Protein AF-A0A7X1VNV7-F1 (afdb_monomer)

Foldseek 3Di:
DDDDDDDDDDDDPVVVVVPPPDDPDDPPVPPPPPDQDPLRVQLVLQVVLLCQLPVDDDDSVLSSQLSVVCVVFAPPLSVLSVVSSVCCVVPVDPHNVRSLVPDPDPVNNVSSVQSVCCQQCCWHDGPPDIGRRDQVRRNVCVQCVQFDDRPPDDPDDPPSVPDDRDPDDDGDDD

Sequence (174 aa):
MRISRSTSPRIGRRGLLLGMSSLSALFCVQTSRAAPSRGGMVHQKFMSVSSLLVPHKLNETIGIRTADAMIATVPDFPEHLEQLASFIEAKKPADVEELMEALPDVSLKNAAQSIIESWYTGAVQGASTISVISYEEALMFKVTSDVMTIPSYAISGPNGWTADAPPLSQLPIF

Structure (mmCIF, N/CA/C/O backbone):
data_AF-A0A7X1VNV7-F1
#
_entry.id   AF-A0A7X1VNV7-F1
#
loop_
_atom_site.group_PDB
_atom_site.id
_atom_site.type_symbol
_atom_site.label_atom_id
_atom_site.label_alt_id
_atom_site.label_comp_id
_atom_site.label_asym_id
_atom_site.label_entity_id
_atom_site.label_seq_id
_atom_site.pdbx_PDB_ins_code
_atom_site.Cartn_x
_atom_site.Cartn_y
_atom_site.Cartn_z
_atom_site.occupancy
_atom_site.B_iso_or_equiv
_atom_site.auth_seq_id
_atom_site.auth_comp_id
_atom_site.auth_asym_id
_atom_site.auth_atom_id
_atom_site.pdbx_PDB_model_num
ATOM 1 N N . MET A 1 1 ? -24.829 -99.101 20.770 1.00 47.19 1 MET A N 1
ATOM 2 C CA . MET A 1 1 ? -23.453 -98.567 20.669 1.00 47.19 1 MET A CA 1
ATOM 3 C C . MET A 1 1 ? -23.064 -98.453 19.194 1.00 47.19 1 MET A C 1
ATOM 5 O O . MET A 1 1 ? -22.722 -99.458 18.588 1.00 47.19 1 MET A O 1
ATOM 9 N N . ARG A 1 2 ? -23.184 -97.268 18.577 1.00 37.78 2 ARG A N 1
ATOM 10 C CA . ARG A 1 2 ? -22.513 -96.956 17.302 1.00 37.78 2 ARG A CA 1
ATOM 11 C C . ARG A 1 2 ? -22.333 -95.444 17.166 1.00 37.78 2 ARG A C 1
ATOM 13 O O . ARG A 1 2 ? -23.218 -94.677 17.519 1.00 37.78 2 ARG A O 1
ATOM 20 N N . ILE A 1 3 ? -21.128 -95.077 16.761 1.00 49.50 3 ILE A N 1
ATOM 21 C CA . ILE A 1 3 ? -20.448 -93.804 17.000 1.00 49.50 3 ILE A CA 1
ATOM 22 C C . ILE A 1 3 ? -20.943 -92.722 16.027 1.00 49.50 3 ILE A C 1
ATOM 24 O O . ILE A 1 3 ? -21.028 -92.962 14.824 1.00 49.50 3 ILE A O 1
ATOM 28 N N . SER A 1 4 ? -21.225 -91.533 16.565 1.00 47.44 4 SER A N 1
ATOM 29 C CA . SER A 1 4 ? -21.485 -90.297 15.818 1.00 47.44 4 SER A CA 1
ATOM 30 C C . SER A 1 4 ? -20.224 -89.833 15.081 1.00 47.44 4 SER A C 1
ATOM 32 O O . SER A 1 4 ? -19.146 -89.776 15.674 1.00 47.44 4 SER A O 1
ATOM 34 N N . ARG A 1 5 ? -20.348 -89.471 13.798 1.00 49.34 5 ARG A N 1
ATOM 35 C CA . ARG A 1 5 ? -19.324 -88.701 13.078 1.00 49.34 5 ARG A CA 1
ATOM 36 C C . ARG A 1 5 ? -19.868 -87.307 12.782 1.00 49.34 5 ARG A C 1
ATOM 38 O O . ARG A 1 5 ? -20.747 -87.138 11.945 1.00 49.34 5 ARG A O 1
ATOM 45 N N . SER A 1 6 ? -19.317 -86.324 13.490 1.00 55.91 6 SER A N 1
ATOM 46 C CA . SER A 1 6 ? -19.456 -84.898 13.193 1.00 55.91 6 SER A CA 1
ATOM 47 C C . SER A 1 6 ? -18.701 -84.569 11.904 1.00 55.91 6 SER A C 1
ATOM 49 O O . SER A 1 6 ? -17.538 -84.948 11.758 1.00 55.91 6 SER A O 1
ATOM 51 N N . THR A 1 7 ? -19.349 -83.858 10.981 1.00 59.31 7 THR A N 1
ATOM 52 C CA . THR A 1 7 ? -18.682 -83.260 9.819 1.00 59.31 7 THR A CA 1
ATOM 53 C C . THR A 1 7 ? -19.031 -81.775 9.797 1.00 59.31 7 THR A C 1
ATOM 55 O O . THR A 1 7 ? -20.184 -81.410 9.583 1.00 59.31 7 THR A O 1
ATOM 58 N N . SER A 1 8 ? -18.045 -80.924 10.084 1.00 61.31 8 SER A N 1
ATOM 59 C CA . SER A 1 8 ? -18.195 -79.467 10.163 1.00 61.31 8 SER A CA 1
ATOM 60 C C . SER A 1 8 ? -18.529 -78.839 8.800 1.00 61.31 8 S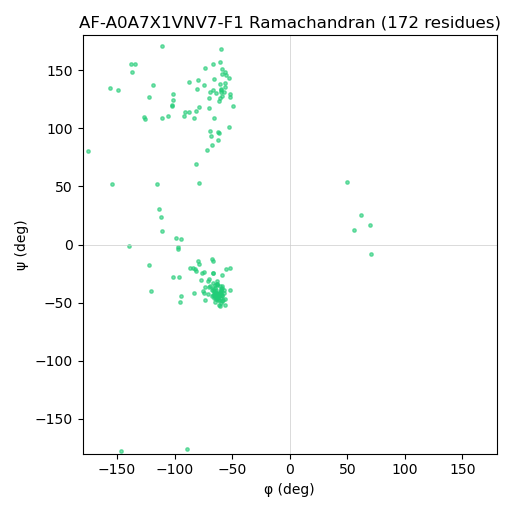ER A C 1
ATOM 62 O O . SER A 1 8 ? -17.959 -79.256 7.785 1.00 61.31 8 SER A O 1
ATOM 64 N N . PRO A 1 9 ? -19.385 -77.802 8.744 1.00 60.41 9 PRO A N 1
ATOM 65 C CA . PRO A 1 9 ? -19.688 -77.100 7.502 1.00 60.41 9 PRO A CA 1
ATOM 66 C C . PRO A 1 9 ? -18.473 -76.288 7.027 1.00 60.41 9 PRO A C 1
ATOM 68 O O . PRO A 1 9 ? -17.912 -75.475 7.760 1.00 60.41 9 PRO A O 1
ATOM 71 N N . ARG A 1 10 ? -18.058 -76.507 5.775 1.00 58.81 10 ARG A N 1
ATOM 72 C CA . ARG A 1 10 ? -17.007 -75.729 5.103 1.00 58.81 10 ARG A CA 1
ATOM 73 C C . ARG A 1 10 ? -17.614 -74.447 4.534 1.00 58.81 10 ARG A C 1
ATOM 75 O O . ARG A 1 10 ? -18.350 -74.495 3.553 1.00 58.81 10 ARG A O 1
ATOM 82 N N . ILE A 1 11 ? -17.290 -73.305 5.135 1.00 66.25 11 ILE A N 1
ATOM 83 C CA . ILE A 1 11 ? -17.687 -71.982 4.635 1.00 66.25 11 ILE A CA 1
ATOM 84 C C . ILE A 1 11 ? -16.910 -71.695 3.344 1.00 66.25 11 ILE A C 1
ATOM 86 O O . ILE A 1 11 ? -15.680 -71.650 3.326 1.00 66.25 11 ILE A O 1
ATOM 90 N N . GLY A 1 12 ? -17.635 -71.548 2.235 1.00 60.94 12 GLY A N 1
ATOM 91 C CA . GLY A 1 12 ? -17.058 -71.269 0.925 1.00 60.94 12 GLY A CA 1
ATOM 92 C C . GLY A 1 12 ? -16.577 -69.823 0.809 1.00 60.94 12 GLY A C 1
ATOM 93 O O . GLY A 1 12 ? -17.290 -68.891 1.169 1.00 60.94 12 GLY A O 1
ATOM 94 N N . ARG A 1 13 ? -15.398 -69.627 0.207 1.00 59.06 13 ARG A N 1
ATOM 95 C CA . ARG A 1 13 ? -14.777 -68.313 -0.075 1.00 59.06 13 ARG A CA 1
ATOM 96 C C . ARG A 1 13 ? -15.687 -67.314 -0.813 1.00 59.06 13 ARG A C 1
ATOM 98 O O . ARG A 1 13 ? -15.454 -66.116 -0.741 1.00 59.06 13 ARG A O 1
ATOM 105 N N . ARG A 1 14 ? -16.738 -67.788 -1.491 1.00 54.03 14 ARG A N 1
ATOM 106 C CA . ARG A 1 14 ? -17.726 -66.958 -2.205 1.00 54.03 14 ARG A CA 1
ATOM 107 C C . ARG A 1 14 ? -18.778 -66.312 -1.291 1.00 54.03 14 ARG A C 1
ATOM 109 O O . ARG A 1 14 ? -19.399 -65.3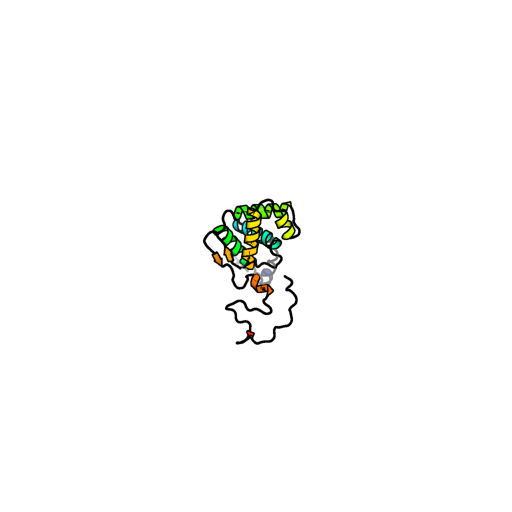45 -1.706 1.00 54.03 14 ARG A O 1
ATOM 116 N N . GLY A 1 15 ? -18.937 -66.790 -0.054 1.00 53.97 15 GLY A N 1
ATOM 117 C CA . GLY A 1 15 ? -19.812 -66.166 0.948 1.00 53.97 15 GLY A CA 1
ATOM 118 C C . GLY A 1 15 ? -19.195 -64.949 1.645 1.00 53.97 15 GLY A C 1
ATOM 119 O O . GLY A 1 15 ? -19.915 -64.187 2.276 1.00 53.97 15 GLY A O 1
ATOM 120 N N . LEU A 1 16 ? -17.879 -64.736 1.513 1.00 54.78 16 LEU A N 1
ATOM 121 C CA . LEU A 1 16 ? -17.178 -63.626 2.169 1.00 54.78 16 LEU A CA 1
ATOM 122 C C . LEU A 1 16 ? -17.292 -62.297 1.394 1.00 54.78 16 LEU A C 1
ATOM 124 O O . LEU A 1 16 ? -17.125 -61.236 1.978 1.00 54.78 16 LEU A O 1
ATOM 128 N N . LEU A 1 17 ? -17.599 -62.338 0.092 1.00 55.72 17 LEU A N 1
ATOM 129 C CA . LEU A 1 17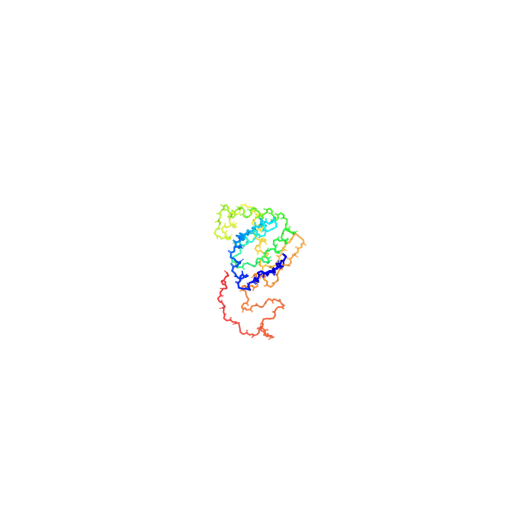 ? -17.648 -61.145 -0.773 1.00 55.72 17 LEU A CA 1
ATOM 130 C C . LEU A 1 17 ? -19.058 -60.561 -0.973 1.00 55.72 17 LEU A C 1
ATOM 132 O O . LEU A 1 17 ? -19.196 -59.514 -1.592 1.00 55.72 17 LEU A O 1
ATOM 136 N N . LEU A 1 18 ? -20.096 -61.199 -0.427 1.00 54.53 18 LEU A N 1
ATOM 137 C CA . LEU A 1 18 ? -21.485 -60.713 -0.467 1.00 54.53 18 LEU A CA 1
ATOM 138 C C . LEU A 1 18 ? -21.917 -59.992 0.827 1.00 54.53 18 LEU A C 1
ATOM 140 O O . LEU A 1 18 ? -23.076 -59.621 0.962 1.00 54.53 18 LEU A O 1
ATOM 144 N N . GLY A 1 19 ? -20.993 -59.781 1.771 1.00 52.72 19 GLY A N 1
ATOM 145 C CA . GLY A 1 19 ? -21.254 -59.170 3.081 1.00 52.72 19 GLY A CA 1
ATOM 146 C C . GLY A 1 19 ? -20.634 -57.784 3.295 1.00 52.72 19 GLY A C 1
ATOM 147 O O . GLY A 1 19 ? -20.388 -57.417 4.437 1.00 52.72 19 GLY A O 1
ATOM 148 N N . MET A 1 20 ? -20.332 -57.022 2.237 1.00 55.69 20 MET A N 1
ATOM 149 C CA . MET A 1 20 ? -19.723 -55.677 2.338 1.00 55.69 20 MET A CA 1
ATOM 150 C C . MET A 1 20 ? -20.659 -54.555 1.860 1.00 55.69 20 MET A C 1
ATOM 152 O O . MET A 1 20 ? -20.214 -53.530 1.351 1.00 55.69 20 MET A O 1
ATOM 156 N N . SER A 1 21 ? -21.969 -54.735 2.019 1.00 56.19 21 SER A N 1
ATOM 157 C CA . SER A 1 21 ? -22.988 -53.800 1.527 1.00 56.19 21 SER A CA 1
ATOM 158 C C . SER A 1 21 ? -23.788 -53.155 2.658 1.00 56.19 21 SER A C 1
ATOM 160 O O . SER A 1 21 ? -25.008 -53.201 2.622 1.00 56.19 21 SER A O 1
ATOM 162 N N . SER A 1 22 ? -23.138 -52.563 3.665 1.00 57.91 22 SER A N 1
ATOM 163 C CA . SER A 1 22 ? -23.783 -51.561 4.537 1.00 57.91 22 SER A CA 1
ATOM 164 C C . SER A 1 22 ? -22.792 -50.961 5.536 1.00 57.91 22 SER A C 1
ATOM 166 O O . SER A 1 22 ? -22.764 -51.360 6.696 1.00 57.91 22 SER A O 1
ATOM 168 N N . LEU A 1 23 ? -21.987 -49.988 5.109 1.00 56.03 23 LEU A N 1
ATOM 169 C CA . LEU A 1 23 ? -21.495 -48.950 6.023 1.00 56.03 23 LEU A CA 1
ATOM 170 C C . LEU A 1 23 ? -21.149 -47.666 5.253 1.00 56.03 23 LEU A C 1
ATOM 172 O O . LEU A 1 23 ? -20.066 -47.107 5.376 1.00 56.03 23 LEU A O 1
ATOM 176 N N . SER A 1 24 ? -22.087 -47.175 4.443 1.00 51.66 24 SER A N 1
ATOM 177 C CA . SER A 1 24 ? -22.059 -45.781 3.986 1.00 51.66 24 SER A CA 1
ATOM 178 C C . SER A 1 24 ? -22.647 -44.912 5.095 1.00 51.66 24 SER A C 1
ATOM 180 O O . SER A 1 24 ? -23.766 -44.416 4.996 1.00 51.66 24 SER A O 1
ATOM 182 N N . ALA A 1 25 ? -21.916 -44.799 6.205 1.00 55.16 25 ALA A N 1
ATOM 183 C CA . ALA A 1 25 ? -22.182 -43.765 7.189 1.00 55.16 25 ALA A CA 1
ATOM 184 C C . ALA A 1 25 ? -21.913 -42.415 6.516 1.00 55.16 25 ALA A C 1
ATOM 186 O O . ALA A 1 25 ? -20.879 -42.233 5.872 1.00 55.16 25 ALA A O 1
ATOM 187 N N . LEU A 1 26 ? -22.868 -41.496 6.639 1.00 54.47 26 LEU A N 1
ATOM 188 C CA . LEU A 1 26 ? -22.733 -40.118 6.202 1.00 54.47 26 LEU A CA 1
ATOM 189 C C . LEU A 1 26 ? -21.465 -39.510 6.816 1.00 54.47 26 LEU A C 1
ATOM 191 O O . LEU A 1 26 ? -21.471 -39.073 7.965 1.00 54.47 26 LEU A O 1
ATOM 195 N N . PHE A 1 27 ? -20.387 -39.429 6.038 1.00 53.62 27 PHE A N 1
ATOM 196 C CA . PHE A 1 27 ? -19.346 -38.442 6.283 1.00 53.62 27 PHE A CA 1
ATOM 197 C C . PHE A 1 27 ? -19.938 -37.091 5.898 1.00 53.62 27 PHE A C 1
ATOM 199 O O . PHE A 1 27 ? -19.756 -36.584 4.794 1.00 53.62 27 PHE A O 1
ATOM 206 N N . CYS A 1 28 ? -20.709 -36.521 6.822 1.00 54.62 28 CYS A N 1
ATOM 207 C CA . CYS A 1 28 ? -20.945 -35.095 6.831 1.00 54.62 28 CYS A CA 1
ATOM 208 C C . CYS A 1 28 ? -19.566 -34.468 7.043 1.00 54.62 28 CYS A C 1
ATOM 210 O O . CYS A 1 28 ? -19.065 -34.429 8.166 1.00 54.62 28 CYS A O 1
ATOM 212 N N . VAL A 1 29 ? -18.911 -34.059 5.955 1.00 57.53 29 VAL A N 1
ATOM 213 C CA . VAL A 1 29 ? -17.735 -33.195 6.021 1.00 57.53 29 VAL A CA 1
ATOM 214 C C . VAL A 1 29 ? -18.233 -31.899 6.646 1.00 57.53 29 VAL A C 1
ATOM 216 O O . VAL A 1 29 ? -18.739 -31.012 5.965 1.00 57.53 29 VAL A O 1
ATOM 219 N N . GLN A 1 30 ? -18.180 -31.820 7.973 1.00 54.00 30 GLN A N 1
ATOM 220 C CA . GLN A 1 30 ? -18.312 -30.559 8.669 1.00 54.00 30 GLN A CA 1
ATOM 221 C C . GLN A 1 30 ? -17.057 -29.773 8.327 1.00 54.00 30 GLN A C 1
ATOM 223 O O . GLN A 1 30 ? -16.005 -29.935 8.943 1.00 54.00 30 GLN A O 1
ATOM 228 N N . THR A 1 31 ? -17.148 -28.947 7.290 1.00 57.53 31 THR A N 1
ATOM 229 C CA . THR A 1 31 ? -16.188 -27.874 7.087 1.00 57.53 31 THR A CA 1
ATOM 230 C C . THR A 1 31 ? -16.405 -26.888 8.229 1.00 57.53 31 THR A C 1
ATOM 232 O O . THR A 1 31 ? -17.196 -25.951 8.113 1.00 57.53 31 THR A O 1
ATOM 235 N N . SER A 1 32 ? -15.769 -27.138 9.372 1.00 58.53 32 SER A N 1
ATOM 236 C CA . SER A 1 32 ? -15.702 -26.174 10.462 1.00 58.53 32 SER A CA 1
ATOM 237 C C . SER A 1 32 ? -14.973 -24.949 9.931 1.00 58.53 32 SER A C 1
ATOM 239 O O . SER A 1 32 ? -13.747 -24.920 9.852 1.00 58.53 32 SER A O 1
ATOM 241 N N . ARG A 1 33 ? -15.739 -23.948 9.493 1.00 62.62 33 ARG A N 1
ATOM 242 C CA . ARG A 1 33 ? -15.206 -22.642 9.128 1.00 62.62 33 ARG A CA 1
ATOM 243 C C . ARG A 1 33 ? -14.760 -22.001 10.435 1.00 62.62 33 ARG A C 1
ATOM 245 O O . ARG A 1 33 ? -15.589 -21.518 11.200 1.00 62.62 33 ARG A O 1
ATOM 252 N N . ALA A 1 34 ? -13.465 -22.106 10.730 1.00 69.69 34 ALA A N 1
ATOM 253 C CA . ALA A 1 34 ? -12.876 -21.449 11.884 1.00 69.69 34 ALA A CA 1
ATOM 254 C C . ALA A 1 34 ? -13.259 -19.965 11.835 1.00 69.69 34 ALA A C 1
ATOM 256 O O . ALA A 1 34 ? -13.125 -19.325 10.787 1.00 69.69 34 ALA A O 1
ATOM 257 N N . ALA A 1 35 ? -13.786 -19.442 12.944 1.00 69.12 35 ALA A N 1
ATOM 258 C CA . ALA A 1 35 ? -14.012 -18.011 13.060 1.00 69.12 35 ALA A CA 1
ATOM 259 C C . ALA A 1 35 ? -12.671 -17.301 12.808 1.00 69.12 35 ALA A C 1
ATOM 261 O O . ALA A 1 35 ? -11.642 -17.776 13.307 1.00 69.12 35 ALA A O 1
ATOM 262 N N . PRO A 1 36 ? -12.652 -16.216 12.016 1.00 67.81 36 PRO A N 1
ATOM 263 C CA . PRO A 1 36 ? -11.416 -15.501 11.757 1.00 67.81 36 PRO A CA 1
ATOM 264 C C . PRO A 1 36 ? -10.819 -15.061 13.094 1.00 67.81 36 PRO A C 1
ATOM 266 O O . PRO A 1 36 ? -11.513 -14.526 13.962 1.00 67.81 36 PRO A O 1
ATOM 269 N N . SER A 1 37 ? -9.527 -15.329 13.284 1.00 80.25 37 SER A N 1
ATOM 270 C CA . SER A 1 37 ? -8.813 -14.815 14.448 1.00 80.25 37 SER A CA 1
ATOM 271 C C . SER A 1 37 ? -8.846 -13.285 14.418 1.00 80.25 37 SER A C 1
ATOM 273 O O . SER A 1 37 ? -8.984 -12.678 13.354 1.00 80.25 37 SER A O 1
ATOM 275 N N . ARG A 1 38 ? -8.687 -12.634 15.577 1.00 77.62 38 ARG A N 1
ATOM 276 C CA . ARG A 1 38 ? -8.627 -11.164 15.636 1.00 77.62 38 ARG A CA 1
ATOM 277 C C . ARG A 1 38 ? -7.586 -10.593 14.663 1.00 77.62 38 ARG A C 1
ATOM 279 O O . ARG A 1 38 ? -7.878 -9.604 14.004 1.00 77.62 38 ARG A O 1
ATOM 286 N N . GLY A 1 39 ? -6.428 -11.249 14.532 1.00 80.12 39 GLY A N 1
ATOM 287 C CA . GLY A 1 39 ? -5.408 -10.891 13.540 1.00 80.12 39 GLY A CA 1
ATOM 288 C C . GLY A 1 39 ? -5.914 -11.026 12.102 1.00 80.12 39 GLY A C 1
ATOM 289 O O . GLY A 1 39 ? -5.833 -10.070 11.340 1.00 80.12 39 GLY A O 1
ATOM 290 N N . GLY A 1 40 ? -6.553 -12.152 11.767 1.00 86.06 40 GLY A N 1
ATOM 291 C CA . GLY A 1 40 ? -7.127 -12.365 10.435 1.00 86.06 40 GLY A CA 1
ATOM 292 C C . GLY A 1 40 ? -8.199 -11.338 10.052 1.00 86.06 40 GLY A C 1
ATOM 293 O O . GLY A 1 40 ? -8.253 -10.915 8.901 1.00 86.06 40 GLY A O 1
ATOM 294 N N . MET A 1 41 ? -9.014 -10.874 11.007 1.00 91.44 41 MET A N 1
ATOM 295 C CA . MET A 1 41 ? -9.983 -9.798 10.747 1.00 91.44 41 MET A CA 1
ATOM 296 C C . MET A 1 41 ? -9.300 -8.462 10.429 1.00 91.44 41 MET A C 1
ATOM 298 O O . MET A 1 41 ? -9.740 -7.754 9.526 1.00 91.44 41 MET A O 1
ATOM 302 N N . VAL A 1 42 ? -8.226 -8.119 11.146 1.00 94.75 42 VAL A N 1
ATOM 303 C CA . VAL A 1 42 ? -7.466 -6.884 10.899 1.00 94.75 42 VAL A CA 1
ATOM 304 C C . VAL A 1 42 ? -6.802 -6.924 9.522 1.00 94.75 42 VAL A C 1
ATOM 306 O O . VAL A 1 42 ? -6.904 -5.957 8.771 1.00 94.75 42 VAL A O 1
ATOM 309 N N . HIS A 1 43 ? -6.203 -8.058 9.145 1.00 97.12 43 HIS A N 1
ATOM 310 C CA . HIS A 1 43 ? -5.615 -8.247 7.814 1.00 97.12 43 HIS A CA 1
ATOM 311 C C . HIS A 1 43 ? -6.655 -8.123 6.699 1.00 97.12 43 HIS A C 1
ATOM 313 O O . HIS A 1 43 ? -6.421 -7.430 5.711 1.00 97.12 43 HIS A O 1
ATOM 319 N N . GLN A 1 44 ? -7.834 -8.725 6.877 1.00 96.25 44 GLN A N 1
ATOM 320 C CA . GLN A 1 44 ? -8.925 -8.611 5.910 1.00 96.25 44 GLN A CA 1
ATOM 321 C C . GLN A 1 44 ? -9.399 -7.157 5.750 1.00 96.25 44 GLN A C 1
ATOM 323 O O . GLN A 1 44 ? -9.606 -6.704 4.624 1.00 96.25 44 GLN A O 1
ATOM 328 N N . LYS A 1 45 ? -9.540 -6.408 6.854 1.00 97.44 45 LYS A N 1
ATOM 329 C CA . LYS A 1 45 ? -9.891 -4.979 6.809 1.00 97.44 45 LYS A CA 1
ATOM 330 C C . LYS A 1 45 ? -8.825 -4.165 6.090 1.00 97.44 45 LYS A C 1
ATOM 332 O O . LYS A 1 45 ? -9.164 -3.388 5.205 1.00 97.44 45 LYS A O 1
ATOM 337 N N . PHE A 1 46 ? -7.552 -4.389 6.413 1.00 98.50 46 PHE A N 1
ATOM 338 C CA . PHE A 1 46 ? -6.437 -3.725 5.743 1.00 98.50 46 PHE A CA 1
ATOM 339 C C . PHE A 1 46 ? -6.463 -3.948 4.230 1.00 98.50 46 PHE A C 1
ATOM 341 O O . PHE A 1 46 ? -6.357 -2.987 3.471 1.00 98.50 46 PHE A O 1
ATOM 348 N N . MET A 1 47 ? -6.661 -5.191 3.784 1.00 98.12 47 MET A N 1
ATOM 349 C CA . MET A 1 47 ? -6.743 -5.508 2.357 1.00 98.12 47 MET A CA 1
ATOM 350 C C . MET A 1 47 ? -7.963 -4.872 1.690 1.00 98.12 47 MET A C 1
ATOM 352 O O . MET A 1 47 ? -7.838 -4.327 0.597 1.00 98.12 47 MET A O 1
ATOM 356 N N . SER A 1 48 ? -9.121 -4.887 2.355 1.00 97.00 48 SER A N 1
ATOM 357 C CA . SER A 1 48 ? -10.336 -4.251 1.838 1.00 97.00 48 SER A CA 1
ATOM 358 C C . SER A 1 48 ? -10.154 -2.744 1.659 1.00 97.00 48 SER A C 1
ATOM 360 O O . SER A 1 48 ? -10.475 -2.218 0.598 1.00 97.00 48 SER A O 1
ATOM 362 N N . VAL A 1 49 ? -9.608 -2.053 2.665 1.00 98.12 49 VAL A N 1
ATOM 363 C CA . VAL A 1 49 ? -9.314 -0.613 2.588 1.00 98.12 49 VAL A CA 1
ATOM 364 C C . VAL A 1 49 ? -8.270 -0.343 1.503 1.00 98.12 49 VAL A C 1
ATOM 366 O O . VAL A 1 49 ? -8.474 0.521 0.655 1.00 98.12 49 VAL A O 1
ATOM 369 N N . SER A 1 50 ? -7.191 -1.130 1.466 1.00 98.25 50 SER A N 1
ATOM 370 C CA . SER A 1 50 ? -6.125 -0.980 0.469 1.00 98.25 50 SER A CA 1
ATOM 371 C C . SER A 1 50 ? -6.630 -1.135 -0.964 1.00 98.25 50 SER A C 1
ATOM 373 O O . SER A 1 50 ? -6.203 -0.384 -1.830 1.00 98.25 50 SER A O 1
ATOM 375 N N . SER A 1 51 ? -7.553 -2.068 -1.219 1.00 96.25 51 SER A N 1
ATOM 376 C CA . SER A 1 51 ? -8.094 -2.311 -2.565 1.00 96.25 51 SER A CA 1
ATOM 377 C C . SER A 1 51 ? -8.923 -1.154 -3.127 1.00 96.25 51 SER A C 1
ATOM 379 O O . SER A 1 51 ? -9.026 -1.019 -4.340 1.00 96.25 51 SER A O 1
ATOM 381 N N . LEU A 1 52 ? -9.497 -0.321 -2.254 1.00 96.69 52 LEU A N 1
ATOM 382 C CA . LEU A 1 52 ? -10.174 0.909 -2.658 1.00 96.69 52 LEU A CA 1
ATOM 383 C C . LEU A 1 52 ? -9.169 2.052 -2.855 1.00 96.69 52 LEU A C 1
ATOM 385 O O . LEU A 1 52 ? -9.283 2.814 -3.807 1.00 96.69 52 LEU A O 1
ATOM 389 N N . LEU A 1 53 ? -8.187 2.165 -1.955 1.00 97.38 53 LEU A N 1
ATOM 390 C CA . LEU A 1 53 ? -7.177 3.228 -1.993 1.00 97.38 53 LEU A CA 1
ATOM 391 C C . LEU A 1 53 ? -6.188 3.087 -3.154 1.00 97.38 53 LEU A C 1
ATOM 393 O O . LEU A 1 53 ? -5.624 4.079 -3.606 1.00 97.38 53 LEU A O 1
ATOM 397 N N . VAL A 1 54 ? -5.927 1.857 -3.590 1.00 95.62 54 VAL A N 1
ATOM 398 C CA . VAL A 1 54 ? -4.903 1.543 -4.582 1.00 95.62 54 VAL A CA 1
ATOM 399 C C . VAL A 1 54 ? -5.552 0.754 -5.722 1.00 95.62 54 VAL A C 1
ATOM 401 O O . VAL A 1 54 ? -5.861 -0.425 -5.532 1.00 95.62 54 VAL A O 1
ATOM 404 N N . PRO A 1 55 ? -5.728 1.356 -6.915 1.00 89.19 55 PRO A N 1
ATOM 405 C CA . PRO A 1 55 ? -6.406 0.735 -8.054 1.00 89.19 55 PRO A CA 1
ATOM 406 C C . PRO A 1 55 ? -5.489 -0.257 -8.795 1.00 89.19 55 PRO A C 1
ATOM 408 O O . PRO A 1 55 ? -5.271 -0.165 -10.002 1.00 89.19 55 PRO A O 1
ATOM 411 N N . HIS A 1 56 ? -4.911 -1.206 -8.058 1.00 87.31 56 HIS A N 1
ATOM 412 C CA . HIS A 1 56 ? -4.015 -2.238 -8.568 1.00 87.31 56 HIS A CA 1
ATOM 413 C C . HIS A 1 56 ? -4.330 -3.591 -7.927 1.00 87.31 56 HIS A C 1
ATOM 415 O O . HIS A 1 56 ? -4.798 -3.669 -6.792 1.00 87.31 56 HIS A O 1
ATOM 421 N N . LYS A 1 57 ? -3.993 -4.689 -8.612 1.00 90.19 57 LYS A N 1
ATOM 422 C CA . LYS A 1 57 ? -4.021 -6.019 -8.000 1.00 90.19 57 LYS A CA 1
ATOM 423 C C . LYS A 1 57 ? -2.964 -6.126 -6.897 1.00 90.19 57 LYS A C 1
ATOM 425 O O . LYS A 1 57 ? -1.769 -6.226 -7.171 1.00 90.19 57 LYS A O 1
ATOM 430 N N . LEU A 1 58 ? -3.421 -6.162 -5.649 1.00 95.19 58 LEU A N 1
ATOM 431 C CA . LEU A 1 58 ? -2.555 -6.220 -4.472 1.00 95.19 58 LEU A CA 1
ATOM 432 C C . LEU A 1 58 ? -2.186 -7.660 -4.096 1.00 95.19 58 LEU A C 1
ATOM 434 O O . LEU A 1 58 ? -3.018 -8.569 -4.126 1.00 95.19 58 LEU A O 1
ATOM 438 N N . ASN A 1 59 ? -0.930 -7.864 -3.698 1.00 96.19 59 ASN A N 1
ATOM 439 C CA . ASN A 1 59 ? -0.456 -9.142 -3.176 1.00 96.19 59 ASN A CA 1
ATOM 440 C C . ASN A 1 59 ? -0.838 -9.278 -1.692 1.00 96.19 59 ASN A C 1
ATOM 442 O O . ASN A 1 59 ? -0.329 -8.548 -0.843 1.00 96.19 59 ASN A O 1
ATOM 446 N N . GLU A 1 60 ? -1.698 -10.246 -1.374 1.00 96.50 60 GLU A N 1
ATOM 447 C CA . GLU A 1 60 ? -2.210 -10.481 -0.016 1.00 96.50 60 GLU A CA 1
ATOM 448 C C . GLU A 1 60 ? -1.104 -10.772 1.012 1.00 96.50 60 GLU A C 1
ATOM 450 O O . GLU A 1 60 ? -1.160 -10.278 2.136 1.00 96.50 60 GLU A O 1
ATOM 455 N N . THR A 1 61 ? -0.051 -11.504 0.629 1.00 97.12 61 THR A N 1
ATOM 456 C CA . THR A 1 61 ? 1.066 -11.806 1.543 1.00 97.12 61 THR A CA 1
ATOM 457 C C . THR A 1 61 ? 1.843 -10.545 1.908 1.00 97.12 61 THR A C 1
ATOM 459 O O . THR A 1 61 ? 2.243 -10.373 3.060 1.00 97.12 61 THR A O 1
ATOM 462 N N . ILE A 1 62 ? 2.046 -9.645 0.940 1.00 97.81 62 ILE A N 1
ATOM 463 C CA . ILE A 1 62 ? 2.670 -8.344 1.204 1.00 97.81 62 ILE A CA 1
ATOM 464 C C . ILE A 1 62 ? 1.751 -7.501 2.082 1.00 97.81 62 ILE A C 1
ATOM 466 O O . ILE A 1 62 ? 2.218 -6.953 3.073 1.00 97.81 62 ILE A O 1
ATOM 470 N N . GLY A 1 63 ? 0.450 -7.484 1.797 1.00 98.00 63 GLY A N 1
ATOM 471 C CA . GLY A 1 63 ? -0.518 -6.723 2.580 1.00 98.00 63 GLY A CA 1
ATOM 472 C C . GLY A 1 63 ? -0.599 -7.144 4.046 1.00 98.00 63 GLY A C 1
ATOM 473 O O . GLY A 1 63 ? -0.617 -6.280 4.916 1.00 98.00 63 GLY A O 1
ATOM 474 N N . ILE A 1 64 ? -0.552 -8.447 4.343 1.00 97.88 64 ILE A N 1
ATOM 475 C CA . ILE A 1 64 ? -0.483 -8.955 5.725 1.00 97.88 64 ILE A CA 1
ATOM 476 C C . ILE A 1 64 ? 0.761 -8.412 6.442 1.00 97.88 64 ILE A C 1
ATOM 478 O O . ILE A 1 64 ? 0.659 -7.867 7.540 1.00 97.88 64 ILE A O 1
ATOM 482 N N . ARG A 1 65 ? 1.937 -8.504 5.805 1.00 98.12 65 ARG A N 1
ATOM 483 C CA . ARG A 1 65 ? 3.204 -8.036 6.394 1.00 98.12 65 ARG A CA 1
ATOM 484 C C . ARG A 1 65 ? 3.230 -6.517 6.570 1.00 98.12 65 ARG A C 1
ATOM 486 O O . ARG A 1 65 ? 3.757 -6.032 7.568 1.00 98.12 65 ARG A O 1
ATOM 49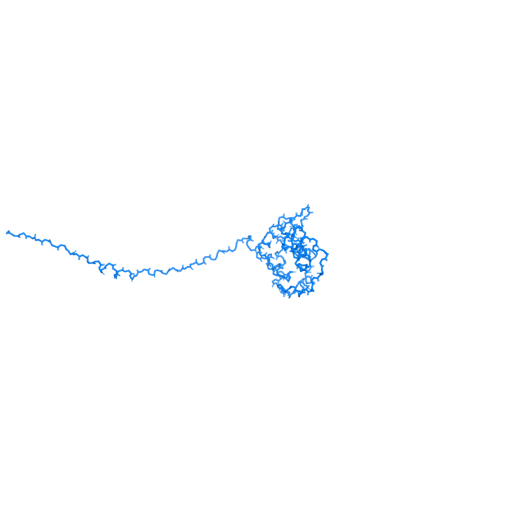3 N N . THR A 1 66 ? 2.661 -5.779 5.621 1.00 98.25 66 THR A N 1
ATOM 494 C CA . THR A 1 66 ? 2.506 -4.325 5.706 1.00 98.25 66 THR A CA 1
ATOM 495 C C . THR A 1 66 ? 1.583 -3.950 6.858 1.00 98.25 66 THR A C 1
ATOM 497 O O . THR A 1 66 ? 1.959 -3.109 7.668 1.00 98.25 66 THR A O 1
ATOM 500 N N . ALA A 1 67 ? 0.429 -4.611 6.998 1.00 98.25 67 ALA A N 1
ATOM 501 C CA . ALA A 1 67 ? -0.493 -4.379 8.106 1.00 98.25 67 ALA A CA 1
ATOM 502 C C . ALA A 1 67 ? 0.184 -4.620 9.464 1.00 98.25 67 ALA A C 1
ATOM 504 O O . ALA A 1 67 ? 0.107 -3.763 10.342 1.00 98.25 67 ALA A O 1
ATOM 505 N N . ASP A 1 68 ? 0.899 -5.738 9.619 1.00 97.62 68 ASP A N 1
ATOM 506 C CA . ASP A 1 68 ? 1.634 -6.054 10.849 1.00 97.62 68 ASP A CA 1
ATOM 507 C C . ASP A 1 68 ? 2.691 -4.988 11.176 1.00 97.62 68 ASP A C 1
ATOM 509 O O . ASP A 1 68 ? 2.810 -4.556 12.324 1.00 97.62 68 ASP A O 1
ATOM 513 N N . ALA A 1 69 ? 3.432 -4.516 10.168 1.00 97.75 69 ALA A N 1
ATOM 514 C CA . ALA A 1 69 ? 4.416 -3.453 10.345 1.00 97.75 69 ALA A CA 1
ATOM 515 C C . ALA A 1 69 ? 3.763 -2.115 10.721 1.00 97.75 69 ALA A C 1
ATOM 517 O O . ALA A 1 69 ? 4.227 -1.461 11.651 1.00 97.75 69 ALA A O 1
ATOM 518 N N . MET A 1 70 ? 2.663 -1.729 10.067 1.00 97.62 70 MET A N 1
ATOM 519 C CA . MET A 1 70 ? 1.938 -0.498 10.396 1.00 97.62 70 MET A CA 1
ATOM 520 C C . MET A 1 70 ? 1.384 -0.533 11.820 1.00 97.62 70 MET A C 1
ATOM 522 O O . MET A 1 70 ? 1.557 0.431 12.557 1.00 97.62 70 MET A O 1
ATOM 526 N N . ILE A 1 71 ? 0.813 -1.659 12.256 1.00 96.31 71 ILE A N 1
ATOM 527 C CA . ILE A 1 71 ? 0.359 -1.847 13.643 1.00 96.31 71 ILE A CA 1
ATOM 528 C C . ILE A 1 71 ? 1.518 -1.688 14.636 1.00 96.31 71 ILE A C 1
ATOM 530 O O . ILE A 1 71 ? 1.330 -1.145 15.722 1.00 96.31 71 ILE A O 1
ATOM 534 N N . ALA A 1 72 ? 2.711 -2.169 14.280 1.00 95.44 72 ALA A N 1
ATOM 535 C CA . ALA A 1 72 ? 3.875 -2.114 15.153 1.00 95.44 72 ALA A CA 1
ATOM 536 C C . ALA A 1 72 ? 4.538 -0.726 15.216 1.00 95.44 72 ALA A C 1
ATOM 538 O O . ALA A 1 72 ? 5.138 -0.400 16.241 1.00 95.44 72 ALA A O 1
ATOM 539 N N . THR A 1 73 ? 4.483 0.074 14.143 1.00 94.69 73 THR A N 1
ATOM 540 C CA . THR A 1 73 ? 5.309 1.293 14.021 1.00 94.69 73 THR A CA 1
ATOM 541 C C . THR A 1 73 ? 4.540 2.597 13.825 1.00 94.69 73 THR A C 1
ATOM 543 O O . THR A 1 73 ? 5.127 3.664 14.020 1.00 94.69 73 THR A O 1
ATOM 546 N N . VAL A 1 74 ? 3.270 2.543 13.417 1.00 94.38 74 VAL A N 1
ATOM 547 C CA . VAL A 1 74 ? 2.436 3.724 13.157 1.00 94.38 74 VAL A CA 1
ATOM 548 C C . VAL A 1 74 ? 1.486 3.940 14.344 1.00 94.38 74 VAL A C 1
ATOM 550 O O . VAL A 1 74 ? 0.680 3.055 14.644 1.00 94.38 74 VAL A O 1
ATOM 553 N N . PRO A 1 75 ? 1.559 5.093 15.038 1.00 92.81 75 PRO A N 1
ATOM 554 C CA . PRO A 1 75 ? 0.672 5.399 16.158 1.00 92.81 75 PRO A CA 1
ATOM 555 C C . PRO A 1 75 ? -0.804 5.320 15.769 1.00 92.81 75 PRO A C 1
ATOM 557 O O . PRO A 1 75 ? -1.192 5.754 14.684 1.00 92.81 75 PRO A O 1
ATOM 560 N N . ASP A 1 76 ? -1.613 4.746 16.661 1.00 94.94 76 ASP A N 1
ATOM 561 C CA . ASP A 1 76 ? -3.076 4.660 16.551 1.00 94.94 76 ASP A CA 1
ATOM 562 C C . ASP A 1 76 ? -3.594 3.992 15.260 1.00 94.94 76 ASP A C 1
ATOM 564 O O . ASP A 1 76 ? -4.786 4.015 14.959 1.00 94.94 76 ASP A O 1
ATOM 568 N N . PHE A 1 77 ? -2.718 3.328 14.496 1.00 95.94 77 PHE A N 1
ATOM 569 C CA . PHE A 1 77 ? -3.071 2.723 13.215 1.00 95.94 77 PHE A CA 1
ATOM 570 C C . PHE A 1 77 ? -4.224 1.710 13.294 1.00 95.94 77 PHE A C 1
ATOM 572 O O . PHE A 1 77 ? -5.099 1.767 12.430 1.00 95.94 77 PHE A O 1
ATOM 579 N N . PRO A 1 78 ? -4.311 0.820 14.308 1.00 96.12 78 PRO A N 1
ATOM 580 C CA . PRO A 1 78 ? -5.458 -0.078 14.430 1.00 96.12 78 PRO A CA 1
ATOM 581 C C . PRO A 1 78 ? -6.799 0.656 14.560 1.00 96.12 78 PRO A C 1
ATOM 583 O O . PRO A 1 78 ? -7.803 0.180 14.034 1.00 96.12 78 PRO A O 1
ATOM 586 N N . GLU A 1 79 ? -6.824 1.800 15.248 1.00 96.81 79 GLU A N 1
ATOM 587 C CA . GLU A 1 79 ? -8.033 2.609 15.417 1.00 96.81 79 GLU A CA 1
ATOM 588 C C . GLU A 1 79 ? -8.385 3.341 14.121 1.00 96.81 79 GLU A C 1
ATOM 590 O O . GLU A 1 79 ? -9.519 3.244 13.651 1.00 96.81 79 GLU A O 1
ATOM 595 N N . HIS A 1 80 ? -7.405 3.987 13.486 1.00 97.38 80 HIS A N 1
ATOM 596 C CA . HIS A 1 80 ? -7.607 4.638 12.192 1.00 97.38 80 HIS A CA 1
ATOM 597 C C . HIS A 1 80 ? -8.067 3.651 11.111 1.00 97.38 80 HIS A C 1
ATOM 599 O O . HIS A 1 80 ? -8.954 3.974 10.325 1.00 97.38 80 HIS A O 1
ATOM 605 N N . LEU A 1 81 ? -7.523 2.429 11.082 1.00 98.12 81 LEU A N 1
ATOM 606 C CA . LEU A 1 81 ? -7.948 1.392 10.141 1.00 98.12 81 LEU A CA 1
ATOM 607 C C . LEU A 1 81 ? -9.413 0.987 10.361 1.00 98.12 81 LEU A C 1
ATOM 609 O O . LEU A 1 81 ? -10.158 0.816 9.397 1.00 98.12 81 LEU A O 1
ATOM 613 N N . GLU A 1 82 ? -9.836 0.847 11.618 1.00 97.62 82 GLU A N 1
ATOM 614 C CA . GLU A 1 82 ? -11.224 0.530 11.964 1.00 97.62 82 GLU A CA 1
ATOM 615 C C . GLU A 1 82 ? -12.181 1.656 11.549 1.00 97.62 82 GLU A C 1
ATOM 617 O O . GLU A 1 82 ? -13.244 1.396 10.977 1.00 97.62 82 GLU A O 1
ATOM 622 N N . GLN A 1 83 ? -11.785 2.907 11.793 1.00 97.56 83 GLN A N 1
ATOM 623 C CA . GLN A 1 83 ? -12.541 4.096 11.402 1.00 97.56 83 GLN A CA 1
ATOM 624 C C . GLN A 1 83 ? -12.640 4.227 9.875 1.00 97.56 83 GLN A C 1
ATOM 626 O O . GLN A 1 83 ? -13.738 4.449 9.362 1.00 97.56 83 GLN A O 1
ATOM 631 N N . LEU A 1 84 ? -11.540 4.017 9.140 1.00 98.00 84 LEU A N 1
ATOM 632 C CA . LEU A 1 84 ? -11.530 3.999 7.672 1.00 98.00 84 LEU A CA 1
ATOM 633 C C . LEU A 1 84 ? -12.454 2.910 7.123 1.00 98.00 84 LEU A C 1
ATOM 635 O O . LEU A 1 84 ? -13.309 3.198 6.288 1.00 98.00 84 LEU A O 1
ATOM 639 N N . ALA A 1 85 ? -12.325 1.675 7.615 1.00 97.75 85 ALA A N 1
ATOM 640 C CA . ALA A 1 85 ? -13.157 0.559 7.171 1.00 97.75 85 ALA A CA 1
ATOM 641 C C . ALA A 1 85 ? -14.651 0.836 7.412 1.00 97.75 85 ALA A C 1
ATOM 643 O O . ALA A 1 85 ? -15.468 0.643 6.512 1.00 97.75 85 ALA A O 1
ATOM 644 N N . SER A 1 86 ? -14.997 1.355 8.593 1.00 97.06 86 SER A N 1
ATOM 645 C CA . SER A 1 86 ? -16.377 1.714 8.944 1.00 97.06 86 SER A CA 1
ATOM 646 C C . SER A 1 86 ? -16.919 2.851 8.073 1.00 97.06 86 SER A C 1
ATOM 648 O O . SER A 1 86 ? -18.075 2.821 7.651 1.00 97.06 86 SER A O 1
ATOM 650 N N . PHE A 1 87 ? -16.090 3.857 7.775 1.00 97.38 87 PHE A N 1
ATOM 651 C CA . PHE A 1 87 ? -16.470 4.968 6.908 1.00 97.38 87 PHE A CA 1
ATOM 652 C C . PHE A 1 87 ? -16.740 4.495 5.475 1.00 97.38 87 PHE A C 1
ATOM 654 O O . PHE A 1 87 ? -17.766 4.854 4.895 1.00 97.38 87 PHE A O 1
ATOM 661 N N . ILE A 1 88 ? -15.863 3.646 4.930 1.00 97.00 88 ILE A N 1
ATOM 662 C CA . ILE A 1 88 ? -16.016 3.052 3.596 1.00 97.00 88 ILE A CA 1
ATOM 663 C C . ILE A 1 88 ? -17.290 2.205 3.525 1.00 97.00 88 ILE A C 1
ATOM 665 O O . ILE A 1 88 ? -18.056 2.341 2.575 1.00 97.00 88 ILE A O 1
ATOM 669 N N . GLU A 1 89 ? -17.575 1.385 4.539 1.00 96.56 89 GLU A N 1
ATOM 670 C CA . GLU A 1 89 ? -18.796 0.572 4.577 1.00 96.56 89 GLU A CA 1
ATOM 671 C C . GLU A 1 89 ? -20.071 1.433 4.629 1.00 96.56 89 GLU A C 1
ATOM 673 O O . GLU A 1 89 ? -21.065 1.130 3.959 1.00 96.56 89 GLU A O 1
ATOM 678 N N . ALA A 1 90 ? -20.038 2.531 5.391 1.00 96.81 90 ALA A N 1
ATOM 679 C CA . ALA A 1 90 ? -21.176 3.425 5.568 1.00 96.81 90 ALA A CA 1
ATOM 680 C C . ALA A 1 90 ? -21.443 4.322 4.350 1.00 96.81 90 ALA A C 1
ATOM 682 O O . ALA A 1 90 ? -22.603 4.575 4.017 1.00 96.81 90 ALA A O 1
ATOM 683 N N . LYS A 1 91 ? -20.390 4.843 3.711 1.00 96.31 91 LYS A N 1
ATOM 684 C CA . LYS A 1 91 ? -20.499 5.816 2.612 1.00 96.31 91 LYS A CA 1
ATOM 685 C C . LYS A 1 91 ? -20.433 5.187 1.231 1.00 96.31 91 LYS A C 1
ATOM 687 O O . LYS A 1 91 ? -21.053 5.725 0.324 1.00 96.31 91 LYS A O 1
ATOM 692 N N . LYS A 1 92 ? -19.754 4.044 1.099 1.00 96.06 92 LYS A N 1
ATOM 693 C CA . LYS A 1 92 ? -19.548 3.319 -0.163 1.00 96.06 92 LYS A CA 1
ATOM 694 C C . LYS A 1 92 ? -19.042 4.229 -1.296 1.00 96.06 92 LYS A C 1
ATOM 696 O O . LYS A 1 92 ? -19.689 4.270 -2.341 1.00 96.06 92 LYS A O 1
ATOM 701 N N . PRO A 1 93 ? -17.934 4.966 -1.083 1.00 96.56 93 PRO A N 1
ATOM 702 C CA . PRO A 1 93 ? -17.346 5.784 -2.142 1.00 96.56 93 PRO A CA 1
ATOM 703 C C . PRO A 1 93 ? -16.957 4.904 -3.337 1.00 96.56 93 PRO A C 1
ATOM 705 O O . PRO A 1 93 ? -16.596 3.735 -3.157 1.00 96.56 93 PRO A O 1
ATOM 708 N N . ALA A 1 94 ? -17.057 5.454 -4.543 1.00 94.81 94 ALA A N 1
ATOM 709 C CA . ALA A 1 94 ? -16.758 4.739 -5.777 1.00 94.81 94 ALA A CA 1
ATOM 710 C C . ALA A 1 94 ? -15.250 4.522 -5.978 1.00 94.81 94 ALA A C 1
ATOM 712 O O . ALA A 1 94 ? -14.849 3.470 -6.477 1.00 94.81 94 ALA A O 1
ATOM 713 N N . ASP A 1 95 ? -14.434 5.497 -5.577 1.00 94.50 95 ASP A N 1
ATOM 714 C CA . ASP A 1 95 ? -12.986 5.516 -5.769 1.00 94.50 95 ASP A CA 1
ATOM 715 C C . ASP A 1 95 ? -12.247 6.216 -4.610 1.00 94.50 95 ASP A C 1
ATOM 717 O O . ASP A 1 95 ? -12.831 6.596 -3.584 1.00 94.50 95 ASP A O 1
ATOM 721 N N . VAL A 1 96 ? -10.921 6.303 -4.743 1.00 95.31 96 VAL A N 1
ATOM 722 C CA . VAL A 1 96 ? -10.046 6.924 -3.745 1.00 95.31 96 VAL A CA 1
ATOM 723 C C . VAL A 1 96 ? -10.257 8.433 -3.680 1.00 95.31 96 VAL A C 1
ATOM 725 O O . VAL A 1 96 ? -10.215 8.993 -2.586 1.00 95.31 96 VAL A O 1
ATOM 728 N N . GLU A 1 97 ? -10.523 9.093 -4.805 1.00 95.69 97 GLU A N 1
ATOM 729 C CA . GLU A 1 97 ? -10.787 10.527 -4.870 1.00 95.69 97 GLU A CA 1
ATOM 730 C C . GLU A 1 97 ? -12.032 10.888 -4.051 1.00 95.69 97 GLU A C 1
ATOM 732 O O . GLU A 1 97 ? -11.948 11.715 -3.137 1.00 95.69 97 GLU A O 1
ATOM 737 N N . GLU A 1 98 ? -13.155 10.204 -4.292 1.00 96.94 98 GLU A N 1
ATOM 738 C CA . GLU A 1 98 ? -14.398 10.410 -3.547 1.00 96.94 98 GLU A CA 1
ATOM 739 C C . GLU A 1 98 ? -14.212 10.112 -2.051 1.00 96.94 98 GLU A C 1
ATOM 741 O O . GLU A 1 98 ? -14.682 10.868 -1.193 1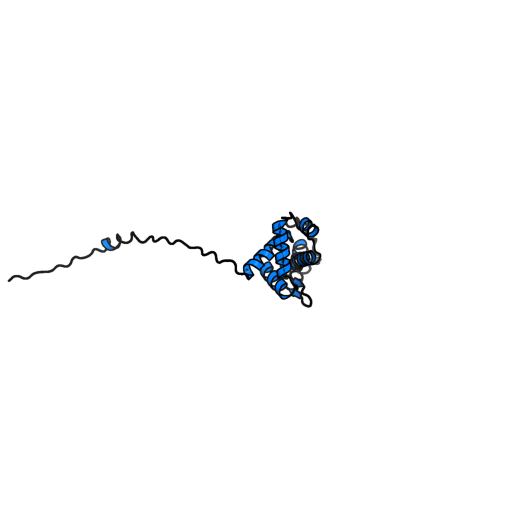.00 96.94 98 GLU A O 1
ATOM 746 N N . LEU A 1 99 ? -13.481 9.044 -1.707 1.00 96.62 99 LEU A N 1
ATOM 747 C CA . LEU A 1 99 ? -13.158 8.731 -0.314 1.00 96.62 99 LEU A CA 1
ATOM 748 C C . LEU A 1 99 ? -12.358 9.864 0.345 1.00 96.62 99 LEU A C 1
ATOM 750 O O . LEU A 1 99 ? -12.730 10.337 1.421 1.00 96.62 99 LEU A O 1
ATOM 754 N N . MET A 1 100 ? -11.259 10.296 -0.274 1.00 96.44 100 MET A N 1
ATOM 755 C CA . MET A 1 100 ? -10.334 11.278 0.301 1.00 96.44 100 MET A CA 1
ATOM 756 C C . MET A 1 100 ? -10.976 12.660 0.454 1.00 96.44 100 MET A C 1
ATOM 758 O O . MET A 1 100 ? -10.676 13.377 1.417 1.00 96.44 100 MET A O 1
ATOM 762 N N . GLU A 1 101 ? -11.887 13.033 -0.445 1.00 96.38 101 GLU A N 1
ATOM 763 C CA . GLU A 1 101 ? -12.708 14.236 -0.309 1.00 96.38 101 GLU A CA 1
ATOM 764 C C . GLU A 1 101 ? -13.700 14.121 0.854 1.00 96.38 101 GLU A C 1
ATOM 766 O O . GLU A 1 101 ? -13.807 15.049 1.661 1.00 96.38 101 GLU A O 1
ATOM 771 N N . ALA A 1 102 ? -14.373 12.973 0.986 1.00 96.19 102 ALA A N 1
ATOM 772 C CA . ALA A 1 102 ? -15.411 12.750 1.988 1.00 96.19 102 ALA A CA 1
ATOM 773 C C . ALA A 1 102 ? -14.881 12.564 3.423 1.00 96.19 102 ALA A C 1
ATOM 775 O O . ALA A 1 102 ? -15.631 12.785 4.380 1.00 96.19 102 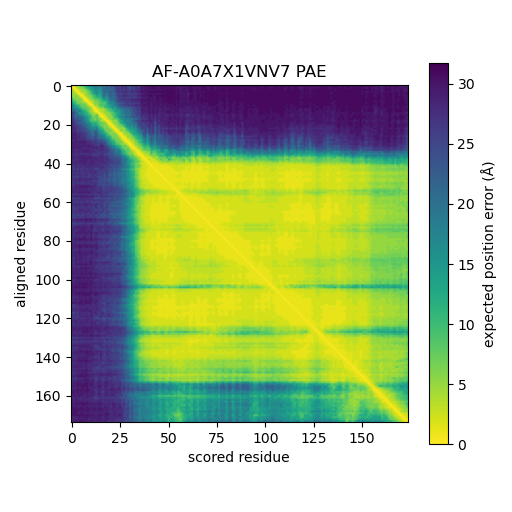ALA A O 1
ATOM 776 N N . LEU A 1 103 ? -13.619 12.151 3.600 1.00 96.19 103 LEU A N 1
ATOM 777 C CA . LEU A 1 103 ? -13.033 11.948 4.927 1.00 96.19 103 LEU A CA 1
ATOM 778 C C . LEU A 1 103 ? -13.032 13.258 5.746 1.00 96.19 103 LEU A C 1
ATOM 780 O O . LEU A 1 103 ? -12.494 14.271 5.289 1.00 96.19 103 LEU A O 1
ATOM 784 N N . PRO A 1 104 ? -13.591 13.255 6.973 1.00 89.25 104 PRO A N 1
ATOM 785 C CA . PRO A 1 104 ? -13.793 14.478 7.751 1.00 89.25 104 PRO A CA 1
ATOM 786 C C . PRO A 1 104 ? -12.535 14.956 8.489 1.00 89.25 104 PRO A C 1
ATOM 788 O O . PRO A 1 104 ? -12.442 16.133 8.830 1.00 89.25 104 PRO A O 1
ATOM 791 N N . ASP A 1 105 ? -11.586 14.055 8.756 1.00 91.88 105 ASP A N 1
ATOM 792 C CA . ASP A 1 105 ? -10.447 14.294 9.644 1.00 91.88 105 ASP A CA 1
ATOM 793 C C . ASP A 1 105 ? -9.115 14.174 8.891 1.00 91.88 105 ASP A C 1
ATOM 795 O O . ASP A 1 105 ? -8.909 13.251 8.098 1.00 91.88 105 ASP A O 1
ATOM 799 N N . VAL A 1 106 ? -8.191 15.098 9.161 1.00 94.75 106 VAL A N 1
ATOM 800 C CA . VAL A 1 106 ? -6.835 15.089 8.596 1.00 94.75 106 VAL A CA 1
ATOM 801 C C . VAL A 1 106 ? -6.032 13.856 9.022 1.00 94.75 106 VAL A C 1
ATOM 803 O O . VAL A 1 106 ? -5.268 13.329 8.222 1.00 94.75 106 VAL A O 1
ATOM 806 N N . SER A 1 107 ? -6.226 13.350 10.240 1.00 95.06 107 SER A N 1
ATOM 807 C CA . SER A 1 107 ? -5.581 12.129 10.738 1.00 95.06 107 SER A CA 1
ATOM 808 C C . SER A 1 107 ? -5.987 10.902 9.923 1.00 95.06 107 SER A C 1
ATOM 810 O O . SER A 1 107 ? -5.123 10.128 9.514 1.00 95.06 107 SER A O 1
ATOM 812 N N . LEU A 1 108 ? -7.273 10.774 9.580 1.00 96.12 108 LEU A N 1
ATOM 813 C CA . LEU A 1 108 ? -7.770 9.700 8.720 1.00 96.12 108 LEU A CA 1
ATOM 814 C C . LEU A 1 108 ? -7.258 9.820 7.287 1.00 96.12 108 LEU A C 1
ATOM 816 O O . LEU A 1 108 ? -6.883 8.809 6.695 1.00 96.12 108 LEU A O 1
ATOM 820 N N . LYS A 1 109 ? -7.179 11.043 6.746 1.00 97.38 109 LYS A N 1
ATOM 821 C CA . LYS A 1 109 ? -6.548 11.278 5.437 1.00 97.38 109 LYS A CA 1
ATOM 822 C C . LYS A 1 109 ? -5.074 10.877 5.460 1.00 97.38 109 LYS A C 1
ATOM 824 O O . LYS A 1 109 ? -4.623 10.189 4.553 1.00 97.38 109 LYS A O 1
ATOM 829 N N . ASN A 1 110 ? -4.345 11.227 6.518 1.00 96.38 110 ASN A N 1
ATOM 830 C CA . ASN A 1 110 ? -2.944 10.843 6.691 1.00 96.38 110 ASN A CA 1
ATOM 831 C C . ASN A 1 110 ? -2.778 9.325 6.850 1.00 96.38 110 ASN A C 1
ATOM 833 O O . ASN A 1 110 ? -1.826 8.760 6.317 1.00 96.38 110 ASN A O 1
ATOM 837 N N . ALA A 1 111 ? -3.699 8.646 7.539 1.00 96.81 111 ALA A N 1
ATOM 838 C CA . ALA A 1 111 ? -3.687 7.191 7.661 1.00 96.81 111 ALA A CA 1
ATOM 839 C C . ALA A 1 111 ? -3.935 6.510 6.306 1.00 96.81 111 ALA A C 1
ATOM 841 O O . ALA A 1 111 ? -3.183 5.611 5.933 1.00 96.81 111 ALA A O 1
ATOM 842 N N . ALA A 1 112 ? -4.929 6.970 5.539 1.00 97.94 112 ALA A N 1
ATOM 843 C CA . ALA A 1 112 ? -5.183 6.490 4.180 1.00 97.94 112 ALA A CA 1
ATOM 844 C C . ALA A 1 112 ? -3.971 6.730 3.262 1.00 97.94 112 ALA A C 1
ATOM 846 O O . ALA A 1 112 ? -3.511 5.811 2.585 1.00 97.94 112 ALA A O 1
ATOM 847 N N . GLN A 1 113 ? -3.392 7.930 3.319 1.00 97.56 113 GLN A N 1
ATOM 848 C CA . GLN A 1 113 ? -2.178 8.287 2.590 1.00 97.56 113 GLN A CA 1
ATOM 849 C C . GLN A 1 113 ? -0.996 7.383 2.971 1.00 97.56 113 GLN A C 1
ATOM 851 O O . GLN A 1 113 ? -0.304 6.882 2.092 1.00 97.56 113 GLN A O 1
ATOM 856 N N . SER A 1 114 ? -0.809 7.089 4.260 1.00 97.44 114 SER A N 1
ATOM 857 C CA . SER A 1 114 ? 0.254 6.189 4.731 1.00 97.44 114 SER A CA 1
ATOM 858 C C . SER A 1 114 ? 0.079 4.762 4.195 1.00 97.44 114 SER A C 1
ATOM 860 O O . SER A 1 114 ? 1.065 4.085 3.900 1.00 97.44 114 SER A O 1
ATOM 862 N N . ILE A 1 115 ? -1.166 4.287 4.042 1.00 98.31 115 ILE A N 1
ATOM 863 C CA . ILE A 1 115 ? -1.449 2.988 3.413 1.00 98.31 115 ILE A CA 1
ATOM 864 C C . ILE A 1 115 ? -1.021 3.025 1.942 1.00 98.31 115 ILE A C 1
ATOM 866 O O . ILE A 1 115 ? -0.283 2.139 1.512 1.00 98.31 115 ILE A O 1
ATOM 870 N N . ILE A 1 116 ? -1.419 4.057 1.191 1.00 97.88 116 ILE A N 1
ATOM 871 C CA . ILE A 1 116 ? -1.026 4.243 -0.217 1.00 97.88 116 ILE A CA 1
ATOM 872 C C . ILE A 1 116 ? 0.502 4.263 -0.343 1.00 97.88 116 ILE A C 1
ATOM 874 O O . ILE A 1 116 ? 1.079 3.479 -1.097 1.00 97.88 116 ILE A O 1
ATOM 878 N N . GLU A 1 117 ? 1.175 5.100 0.444 1.00 97.69 117 GLU A N 1
ATOM 879 C CA . GLU A 1 117 ? 2.634 5.229 0.444 1.00 97.69 117 GLU A CA 1
ATOM 880 C C . GLU A 1 117 ? 3.333 3.898 0.720 1.00 97.69 117 GLU A C 1
ATOM 882 O O . GLU A 1 117 ? 4.326 3.578 0.060 1.00 97.69 117 GLU A O 1
ATOM 887 N N . SER A 1 118 ? 2.791 3.079 1.624 1.00 98.12 118 SER A N 1
ATOM 888 C CA . SER A 1 118 ? 3.373 1.773 1.931 1.00 98.12 118 SER A CA 1
ATOM 889 C C . SER A 1 118 ? 3.342 0.798 0.752 1.00 98.12 118 SER A C 1
ATOM 891 O O . SER A 1 118 ? 4.294 0.041 0.553 1.00 98.12 118 SER A O 1
ATOM 893 N N . TRP A 1 119 ? 2.300 0.856 -0.083 1.00 98.06 119 TRP A N 1
ATOM 894 C CA . TRP A 1 119 ? 2.197 0.048 -1.299 1.00 98.06 119 TRP A CA 1
ATOM 895 C C . TRP A 1 119 ? 3.117 0.553 -2.410 1.00 98.06 119 TRP A C 1
ATOM 897 O O . TRP A 1 119 ? 3.774 -0.245 -3.083 1.00 98.06 119 TRP A O 1
ATOM 907 N N . TYR A 1 120 ? 3.203 1.872 -2.593 1.00 97.00 120 TYR A N 1
ATOM 908 C CA . TYR A 1 120 ? 4.045 2.456 -3.636 1.00 97.00 120 TYR A CA 1
ATOM 909 C C . TYR A 1 120 ? 5.533 2.320 -3.340 1.00 97.00 120 TYR A C 1
ATOM 911 O O . TYR A 1 120 ? 6.293 1.970 -4.240 1.00 97.00 120 TYR A O 1
ATOM 919 N N . THR A 1 121 ? 5.943 2.550 -2.095 1.00 97.00 121 THR A N 1
ATOM 920 C CA . THR A 1 121 ? 7.354 2.478 -1.690 1.00 97.00 121 THR A CA 1
ATOM 921 C C . THR A 1 121 ? 7.791 1.071 -1.292 1.00 97.00 121 THR A C 1
ATOM 923 O O . THR A 1 121 ? 8.988 0.782 -1.285 1.00 97.00 121 THR A O 1
ATOM 926 N N . GLY A 1 122 ? 6.841 0.196 -0.945 1.00 97.44 122 GLY A N 1
ATOM 927 C CA . GLY A 1 122 ? 7.129 -1.120 -0.382 1.00 97.44 122 GLY A CA 1
ATOM 928 C C . GLY A 1 122 ? 7.700 -1.067 1.041 1.00 97.44 122 GLY A C 1
ATOM 929 O O . GLY A 1 122 ? 8.277 -2.051 1.519 1.00 97.44 122 GLY A O 1
ATOM 930 N N . ALA A 1 123 ? 7.562 0.072 1.726 1.00 97.75 123 ALA A N 1
ATOM 931 C CA . ALA A 1 123 ? 8.076 0.309 3.066 1.00 97.75 123 ALA A CA 1
ATOM 932 C C . ALA A 1 123 ? 7.051 1.034 3.946 1.00 97.75 123 ALA A C 1
ATOM 934 O O . ALA A 1 123 ? 6.273 1.857 3.484 1.00 97.75 123 ALA A O 1
ATOM 935 N N . VAL A 1 124 ? 7.074 0.749 5.244 1.00 98.00 124 VAL A N 1
ATOM 936 C CA . VAL A 1 124 ? 6.244 1.430 6.239 1.00 98.00 124 VAL A CA 1
ATOM 937 C C . VAL A 1 124 ? 7.091 2.453 6.978 1.00 98.00 124 VAL A C 1
ATOM 939 O O . VAL A 1 124 ? 8.113 2.103 7.575 1.00 98.00 124 VAL A O 1
ATOM 942 N N . GLN A 1 125 ? 6.648 3.708 6.960 1.00 94.56 125 GLN A N 1
ATOM 943 C CA . GLN A 1 125 ? 7.271 4.792 7.705 1.00 94.56 125 GLN A CA 1
ATOM 944 C C . GLN A 1 125 ? 6.615 4.925 9.084 1.00 94.56 125 GLN A C 1
ATOM 946 O O . GLN A 1 125 ? 5.453 5.299 9.207 1.00 94.56 125 GLN A O 1
ATOM 951 N N . GLY A 1 126 ? 7.362 4.574 10.130 1.00 90.75 126 GLY A N 1
ATOM 952 C CA . GLY A 1 126 ? 6.987 4.833 11.517 1.00 90.75 126 GLY A CA 1
ATOM 953 C C . GLY A 1 126 ? 7.498 6.191 11.998 1.00 90.75 126 GLY A C 1
ATOM 954 O O . GLY A 1 126 ? 8.122 6.946 11.254 1.00 90.75 126 GLY A O 1
ATOM 955 N N . ALA A 1 127 ? 7.287 6.487 13.282 1.00 86.00 127 ALA A N 1
ATOM 956 C CA . ALA A 1 127 ? 7.692 7.771 13.868 1.00 86.00 127 ALA A CA 1
ATOM 957 C C . ALA A 1 127 ? 9.217 8.018 13.842 1.00 86.00 127 ALA A C 1
ATOM 959 O O . ALA A 1 127 ? 9.662 9.156 13.707 1.00 86.00 127 ALA A O 1
ATOM 960 N N . SER A 1 128 ? 10.025 6.965 13.991 1.00 87.00 128 SER A N 1
ATOM 961 C CA . SER A 1 128 ? 11.495 7.057 14.037 1.00 87.00 128 SER A CA 1
ATOM 962 C C . SER A 1 128 ? 12.212 5.944 13.272 1.00 87.00 128 SER A C 1
ATOM 964 O O . SER A 1 128 ? 13.442 5.919 13.218 1.00 87.00 128 SER A O 1
ATOM 966 N N . THR A 1 129 ? 11.464 5.016 12.679 1.00 90.50 129 THR A N 1
ATOM 967 C CA . THR A 1 129 ? 11.990 3.841 11.983 1.00 90.50 129 THR A CA 1
ATOM 968 C C . THR A 1 129 ? 11.278 3.651 10.652 1.00 90.50 129 THR A C 1
ATOM 970 O O . THR A 1 129 ? 10.146 4.092 10.463 1.00 90.50 129 THR A O 1
ATOM 973 N N . ILE A 1 130 ? 11.954 2.986 9.717 1.00 94.38 130 ILE A N 1
ATOM 974 C CA . ILE A 1 130 ? 11.383 2.587 8.431 1.00 94.38 130 ILE A CA 1
ATOM 975 C C . ILE A 1 130 ? 11.507 1.071 8.326 1.00 94.38 130 ILE A C 1
ATOM 977 O O . ILE A 1 130 ? 12.598 0.525 8.494 1.00 94.38 130 ILE A O 1
ATOM 981 N N . SER A 1 131 ? 10.394 0.397 8.043 1.00 96.31 131 SER A N 1
ATOM 982 C CA . SER A 1 131 ? 10.348 -1.053 7.847 1.00 96.3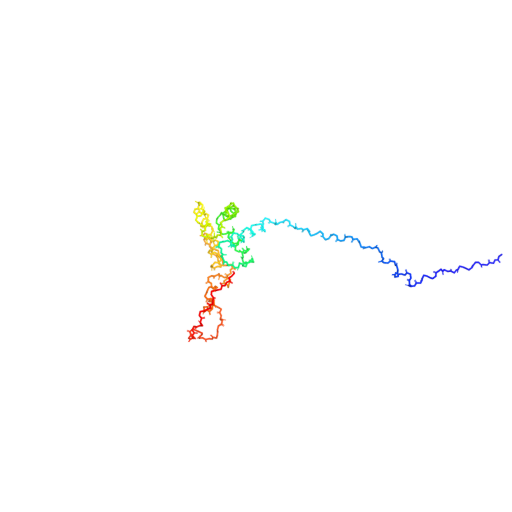1 131 SER A CA 1
ATOM 983 C C . SER A 1 131 ? 10.178 -1.365 6.367 1.00 96.31 131 SER A C 1
ATOM 985 O O . SER A 1 131 ? 9.115 -1.119 5.805 1.00 96.31 131 SER A O 1
ATOM 987 N N . VAL A 1 132 ? 11.206 -1.917 5.722 1.00 97.00 132 VAL A N 1
ATOM 988 C CA . VAL A 1 132 ? 11.114 -2.351 4.318 1.00 97.00 132 VAL A CA 1
ATOM 989 C C . VAL A 1 132 ? 10.395 -3.699 4.256 1.00 97.00 132 VAL A C 1
ATOM 991 O O . VAL A 1 132 ? 10.867 -4.686 4.822 1.00 97.00 132 VAL A O 1
ATOM 994 N N . ILE A 1 133 ? 9.249 -3.747 3.575 1.00 97.69 133 ILE A N 1
ATOM 995 C CA . ILE A 1 133 ? 8.394 -4.940 3.489 1.00 97.69 133 ILE A CA 1
ATOM 996 C C . ILE A 1 133 ? 8.695 -5.731 2.220 1.00 97.69 133 ILE A C 1
ATOM 998 O O . ILE A 1 133 ? 8.909 -6.949 2.279 1.00 97.69 133 ILE A O 1
ATOM 1002 N N . SER A 1 134 ? 8.724 -5.035 1.083 1.00 95.38 134 SER A N 1
ATOM 1003 C CA . SER A 1 134 ? 9.050 -5.603 -0.220 1.00 95.38 134 SER A CA 1
ATOM 1004 C C . SER A 1 134 ? 9.714 -4.564 -1.104 1.00 95.38 134 SER A C 1
ATOM 1006 O O . SER A 1 134 ? 9.227 -3.450 -1.225 1.00 95.38 134 SER A O 1
ATOM 1008 N N . TYR A 1 135 ? 10.813 -4.942 -1.742 1.00 95.25 135 TYR A N 1
ATOM 1009 C CA . TYR A 1 135 ? 11.508 -4.066 -2.678 1.00 95.25 135 TYR A CA 1
ATOM 1010 C C . TYR A 1 135 ? 11.064 -4.312 -4.127 1.00 95.25 135 TYR A C 1
ATOM 1012 O O . TYR A 1 135 ? 10.763 -3.373 -4.854 1.00 95.25 135 TYR A O 1
ATOM 1020 N N . GLU A 1 136 ? 10.955 -5.580 -4.527 1.00 92.50 136 GLU A N 1
ATOM 1021 C CA . GLU A 1 136 ? 10.555 -5.983 -5.883 1.00 92.50 136 GLU A CA 1
ATOM 1022 C C . GLU A 1 136 ? 9.068 -5.710 -6.180 1.00 92.50 136 GLU A C 1
ATOM 1024 O O . GLU A 1 136 ? 8.690 -5.416 -7.316 1.00 92.50 136 GLU A O 1
ATOM 1029 N N . GLU A 1 137 ? 8.213 -5.782 -5.156 1.00 93.50 137 GLU A N 1
ATOM 1030 C CA . GLU A 1 137 ? 6.761 -5.597 -5.308 1.00 93.50 137 GLU A CA 1
ATOM 1031 C C . GLU A 1 137 ? 6.294 -4.162 -5.038 1.00 93.50 137 GLU A C 1
ATOM 1033 O O . GLU A 1 137 ? 5.092 -3.903 -5.061 1.00 93.50 137 GLU A O 1
ATOM 1038 N N . ALA A 1 138 ? 7.215 -3.226 -4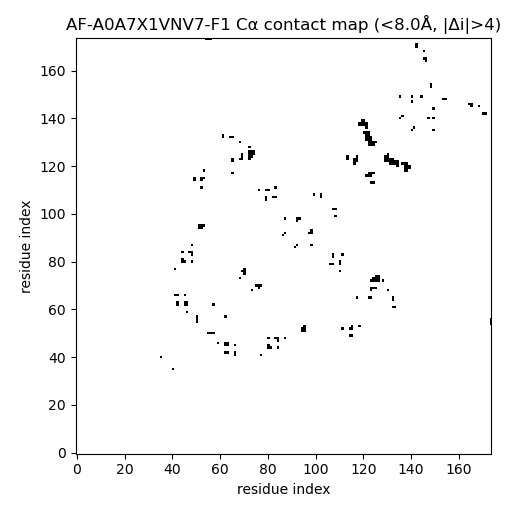.792 1.00 95.69 138 ALA A N 1
ATOM 1039 C CA . ALA A 1 138 ? 6.876 -1.816 -4.631 1.00 95.69 138 ALA A CA 1
ATOM 1040 C C . ALA A 1 138 ? 6.239 -1.274 -5.923 1.00 95.69 138 ALA A C 1
ATOM 1042 O O . ALA A 1 138 ? 6.827 -1.356 -7.008 1.00 95.69 138 ALA A O 1
ATOM 1043 N N . LEU A 1 139 ? 5.027 -0.716 -5.820 1.00 94.62 139 LEU A N 1
ATOM 1044 C CA . LEU A 1 139 ? 4.236 -0.366 -7.006 1.00 94.62 139 LEU A CA 1
ATOM 1045 C C . LEU A 1 139 ? 4.865 0.756 -7.839 1.00 94.62 139 LEU A C 1
ATOM 1047 O O . LEU A 1 139 ? 4.654 0.792 -9.051 1.00 94.62 139 LEU A O 1
ATOM 1051 N N . MET A 1 140 ? 5.698 1.616 -7.237 1.00 94.00 140 MET A N 1
ATOM 1052 C CA . MET A 1 140 ? 6.391 2.685 -7.969 1.00 94.00 140 MET A CA 1
ATOM 1053 C C . MET A 1 140 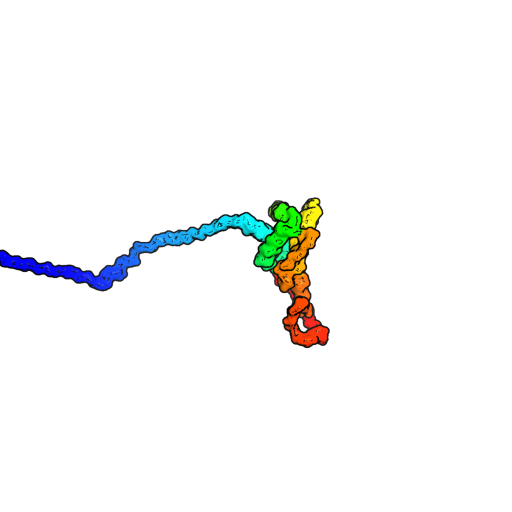? 7.283 2.163 -9.104 1.00 94.00 140 MET A C 1
ATOM 1055 O O . MET A 1 140 ? 7.496 2.871 -10.085 1.00 94.00 140 MET A O 1
ATOM 1059 N N . PHE A 1 141 ? 7.774 0.923 -9.009 1.00 93.31 141 PHE A N 1
ATOM 1060 C CA . PHE A 1 141 ? 8.583 0.315 -10.064 1.00 93.31 141 PHE A CA 1
ATOM 1061 C C . PHE A 1 141 ? 7.754 -0.325 -11.180 1.00 93.31 141 PHE A C 1
ATOM 1063 O O . PHE A 1 141 ? 8.268 -0.533 -12.276 1.00 93.31 141 PHE A O 1
ATOM 1070 N N . LYS A 1 142 ? 6.477 -0.650 -10.940 1.00 89.00 142 LYS A N 1
ATOM 1071 C CA . LYS A 1 142 ? 5.654 -1.365 -11.929 1.00 89.00 142 LYS A CA 1
ATOM 1072 C C . LYS A 1 142 ? 5.324 -0.484 -13.135 1.00 89.00 142 LYS A C 1
ATOM 1074 O O . LYS A 1 142 ? 5.333 -0.978 -14.259 1.00 89.00 142 LYS A O 1
ATOM 1079 N N . VAL A 1 143 ? 5.091 0.812 -12.911 1.00 85.25 143 VAL A N 1
ATOM 1080 C CA . VAL A 1 143 ? 4.673 1.772 -13.951 1.00 85.25 143 VAL A CA 1
ATOM 1081 C C . VAL A 1 143 ? 5.730 1.959 -15.043 1.00 85.25 143 VAL A C 1
ATOM 1083 O O . VAL A 1 143 ? 5.374 2.194 -16.189 1.00 85.25 143 VAL A O 1
ATOM 1086 N N . THR A 1 144 ? 7.014 1.836 -14.705 1.00 86.31 144 THR A N 1
ATOM 1087 C CA . THR A 1 144 ? 8.137 2.044 -15.636 1.00 86.31 144 THR A CA 1
ATOM 1088 C C . THR A 1 144 ? 8.874 0.753 -15.978 1.00 86.31 144 THR A C 1
ATOM 1090 O O . THR A 1 144 ? 9.958 0.803 -16.551 1.00 86.31 144 THR A O 1
ATOM 1093 N N . SER A 1 145 ? 8.313 -0.405 -15.622 1.00 86.00 145 SER A N 1
ATOM 1094 C CA . SER A 1 145 ? 8.993 -1.704 -15.726 1.00 86.00 145 SER A CA 1
ATOM 1095 C C . SER A 1 145 ? 9.291 -2.166 -17.158 1.00 86.00 145 SER A C 1
ATOM 1097 O O . SER A 1 145 ? 10.091 -3.079 -17.351 1.00 86.00 145 SER A O 1
ATOM 1099 N N . ASP A 1 146 ? 8.678 -1.540 -18.162 1.00 81.50 146 ASP A N 1
ATOM 1100 C CA . ASP A 1 146 ? 8.922 -1.793 -19.583 1.00 81.50 146 ASP A CA 1
ATOM 1101 C C . ASP A 1 146 ? 10.234 -1.177 -20.093 1.00 81.50 146 ASP A C 1
ATOM 1103 O O . ASP A 1 146 ? 10.811 -1.675 -21.061 1.00 81.50 146 ASP A O 1
ATOM 1107 N N . VAL A 1 147 ? 10.726 -0.126 -19.432 1.00 81.06 147 VAL A N 1
ATOM 1108 C CA . VAL A 1 147 ? 11.959 0.587 -19.808 1.00 81.06 147 VAL A CA 1
ATOM 1109 C C . VAL A 1 147 ? 13.001 0.555 -18.691 1.00 81.06 147 VAL A C 1
ATOM 1111 O O . VAL A 1 147 ? 14.196 0.408 -18.949 1.00 81.06 147 VAL A O 1
ATOM 1114 N N . MET A 1 148 ? 12.566 0.701 -17.442 1.00 84.50 148 MET A N 1
ATOM 1115 C CA . MET A 1 148 ? 13.427 0.843 -16.275 1.00 84.50 148 MET A CA 1
ATOM 1116 C C . MET A 1 148 ? 13.530 -0.465 -15.501 1.00 84.50 148 MET A C 1
ATOM 1118 O O . MET A 1 148 ? 12.540 -1.067 -15.089 1.00 84.50 148 MET A O 1
ATOM 1122 N N . THR A 1 149 ? 14.765 -0.869 -15.222 1.00 86.44 149 THR A N 1
ATOM 1123 C CA . THR A 1 149 ? 15.047 -1.965 -14.297 1.00 86.44 149 THR A CA 1
ATOM 1124 C C . THR A 1 149 ? 14.963 -1.486 -12.853 1.00 86.44 149 THR A C 1
ATOM 1126 O O . THR A 1 149 ? 15.461 -0.404 -12.530 1.00 86.44 149 THR A O 1
ATOM 1129 N N . ILE A 1 150 ? 14.432 -2.322 -11.960 1.00 91.75 150 ILE A N 1
ATOM 1130 C CA . ILE A 1 150 ? 14.552 -2.095 -10.515 1.00 91.75 150 ILE A CA 1
ATOM 1131 C C . ILE A 1 150 ? 16.049 -2.064 -10.161 1.00 91.75 150 ILE A C 1
ATOM 1133 O O . ILE A 1 150 ? 16.781 -2.962 -10.591 1.00 91.75 150 ILE A O 1
ATOM 1137 N N . PRO A 1 151 ? 16.551 -1.069 -9.404 1.00 89.50 151 PRO A N 1
ATOM 1138 C CA . PRO A 1 151 ? 17.963 -1.041 -9.033 1.00 89.50 151 PRO A CA 1
ATOM 1139 C C . PRO A 1 151 ? 18.394 -2.363 -8.381 1.00 89.50 151 PRO A C 1
ATOM 1141 O O . PRO A 1 151 ? 17.626 -2.971 -7.646 1.00 89.50 151 PRO A O 1
ATOM 1144 N N . SER A 1 152 ? 19.619 -2.822 -8.655 1.00 89.38 152 SER A N 1
ATOM 1145 C CA . SER A 1 152 ? 20.162 -4.156 -8.305 1.00 89.38 152 SER A CA 1
ATOM 1146 C C . SER A 1 152 ? 19.605 -5.372 -9.071 1.00 89.38 152 SER A C 1
ATOM 1148 O O . SER A 1 152 ? 20.207 -6.441 -8.981 1.00 89.38 152 SER A O 1
ATOM 1150 N N . TYR A 1 153 ? 18.554 -5.220 -9.887 1.00 88.50 153 TYR A N 1
ATOM 1151 C CA . TYR A 1 153 ? 18.031 -6.279 -10.761 1.00 88.50 153 TYR A CA 1
ATOM 1152 C C . TYR A 1 153 ? 18.480 -6.046 -12.206 1.00 88.50 153 TYR A C 1
ATOM 1154 O O . TYR A 1 153 ? 18.155 -5.032 -12.820 1.00 88.50 153 TYR A O 1
ATOM 1162 N N . ALA A 1 154 ? 19.218 -6.998 -12.777 1.00 81.31 154 ALA A N 1
ATOM 1163 C CA . ALA A 1 154 ? 19.580 -6.972 -14.191 1.00 81.31 154 ALA A CA 1
ATOM 1164 C C . ALA A 1 154 ? 18.482 -7.654 -15.024 1.00 81.31 154 ALA A C 1
ATOM 1166 O O . ALA A 1 154 ? 18.271 -8.856 -14.894 1.00 81.31 154 ALA A O 1
ATOM 1167 N N . ILE A 1 155 ? 17.790 -6.890 -15.874 1.00 71.44 155 ILE A N 1
ATOM 1168 C CA . ILE A 1 155 ? 16.760 -7.415 -16.796 1.00 71.44 155 ILE A CA 1
ATOM 1169 C C . ILE A 1 155 ? 17.316 -7.551 -18.225 1.00 71.44 155 ILE A C 1
ATOM 1171 O O . ILE A 1 155 ? 16.902 -8.432 -18.974 1.00 71.44 155 ILE A O 1
ATOM 1175 N N . SER A 1 156 ? 18.297 -6.722 -18.596 1.00 70.25 156 SER A N 1
ATOM 1176 C CA . SER A 1 156 ? 18.954 -6.741 -19.906 1.00 70.25 156 SER A CA 1
ATOM 1177 C C . SER A 1 156 ? 20.409 -7.208 -19.822 1.00 70.25 156 SER A C 1
ATOM 1179 O O . SER A 1 156 ? 21.005 -7.295 -18.747 1.00 70.25 156 SER A O 1
ATOM 1181 N N . GLY A 1 157 ? 21.018 -7.436 -20.989 1.00 73.12 157 GLY A N 1
ATOM 1182 C CA . GLY A 1 157 ? 22.469 -7.564 -21.099 1.00 73.12 157 GLY A CA 1
ATOM 1183 C C . GLY A 1 157 ? 23.218 -6.304 -20.622 1.00 73.12 157 GLY A C 1
ATOM 1184 O O . GLY A 1 157 ? 22.603 -5.250 -20.409 1.00 73.12 157 GLY A O 1
ATOM 1185 N N . PRO A 1 158 ? 24.550 -6.399 -20.452 1.00 75.81 158 PRO A N 1
ATOM 1186 C CA . PRO A 1 158 ? 25.385 -5.258 -20.083 1.00 75.81 158 PRO A CA 1
ATOM 1187 C C . PRO A 1 158 ? 25.227 -4.108 -21.090 1.00 75.81 158 PRO A C 1
ATOM 1189 O O . PRO A 1 158 ? 25.005 -4.345 -22.275 1.00 75.81 158 PRO A O 1
ATOM 1192 N N . ASN A 1 159 ? 25.367 -2.864 -20.620 1.00 77.56 159 ASN A N 1
ATOM 1193 C CA . ASN A 1 159 ? 25.203 -1.637 -21.414 1.00 77.56 159 ASN A CA 1
ATOM 1194 C C . ASN A 1 159 ? 23.797 -1.424 -22.013 1.00 77.56 159 ASN A C 1
ATOM 1196 O O . ASN A 1 159 ? 23.656 -0.707 -23.000 1.00 77.56 159 ASN A O 1
ATOM 1200 N N . GLY A 1 160 ? 22.741 -1.987 -21.410 1.00 75.19 160 GLY A N 1
ATOM 1201 C CA . GLY A 1 160 ? 21.356 -1.798 -21.872 1.00 75.19 160 GLY A CA 1
ATOM 1202 C C . GLY A 1 160 ? 20.908 -0.332 -21.991 1.00 75.19 160 GLY A C 1
ATOM 1203 O O . GLY A 1 160 ? 20.011 -0.032 -22.768 1.00 75.19 160 GLY A O 1
ATOM 1204 N N . TRP A 1 161 ? 21.580 0.598 -21.304 1.00 78.00 161 TRP A N 1
ATOM 1205 C CA . TRP A 1 161 ? 21.305 2.038 -21.382 1.00 78.00 161 TRP A CA 1
ATOM 1206 C C . TRP A 1 161 ? 21.640 2.684 -22.739 1.00 78.00 161 TRP A C 1
ATOM 1208 O O . TRP A 1 161 ? 21.269 3.834 -22.952 1.00 78.00 161 TRP A O 1
ATOM 1218 N N . THR A 1 162 ? 22.362 2.002 -23.640 1.00 83.31 162 THR A N 1
ATOM 1219 C CA . THR A 1 162 ? 22.615 2.490 -25.012 1.00 83.31 162 THR A CA 1
ATOM 1220 C C . THR A 1 162 ? 21.651 1.917 -26.048 1.00 83.31 162 THR A C 1
ATOM 1222 O O . THR A 1 162 ? 21.798 2.224 -27.228 1.00 83.31 162 THR A O 1
ATOM 1225 N N . ALA A 1 163 ? 20.733 1.032 -25.653 1.00 79.12 163 ALA A N 1
ATOM 1226 C CA . ALA A 1 163 ? 19.748 0.467 -26.565 1.00 79.12 163 ALA A CA 1
ATOM 1227 C C . ALA A 1 163 ? 18.663 1.498 -26.907 1.00 79.12 163 ALA A C 1
ATOM 1229 O O . ALA A 1 163 ? 18.349 2.371 -26.095 1.00 79.12 163 ALA A O 1
ATOM 1230 N N . ASP A 1 164 ? 18.068 1.373 -28.095 1.00 82.81 164 ASP A N 1
ATOM 1231 C CA . ASP A 1 164 ? 16.870 2.137 -28.434 1.00 82.81 164 ASP A CA 1
ATOM 1232 C C . ASP A 1 164 ? 15.755 1.796 -27.441 1.00 82.81 164 ASP A C 1
ATOM 1234 O O . ASP A 1 164 ? 15.520 0.622 -27.132 1.00 82.81 164 ASP A O 1
ATOM 1238 N N . ALA A 1 165 ? 15.071 2.825 -26.935 1.00 76.94 165 ALA A N 1
ATOM 1239 C CA . ALA A 1 165 ? 13.945 2.618 -26.039 1.00 76.94 165 ALA A CA 1
ATOM 1240 C C . ALA A 1 165 ? 12.874 1.782 -26.761 1.00 76.94 165 ALA A C 1
ATOM 1242 O O . ALA A 1 165 ? 12.544 2.087 -27.916 1.00 76.94 165 ALA A O 1
ATOM 1243 N N . PRO A 1 166 ? 12.322 0.738 -26.116 1.00 77.12 166 PRO A N 1
ATOM 1244 C CA . PRO A 1 166 ? 11.218 0.004 -26.706 1.00 77.12 166 PRO A CA 1
ATOM 1245 C C . PRO A 1 166 ? 10.042 0.965 -26.953 1.00 77.12 166 PRO A C 1
ATOM 1247 O O . PRO A 1 166 ? 9.895 1.967 -26.245 1.00 77.12 166 PRO A O 1
ATOM 1250 N N . PRO A 1 167 ? 9.200 0.698 -27.966 1.00 81.81 167 PRO A N 1
ATOM 1251 C CA . PRO A 1 167 ? 7.982 1.473 -28.157 1.00 81.81 167 PRO A CA 1
ATOM 1252 C C . PRO A 1 167 ? 7.143 1.430 -26.878 1.00 81.81 167 PRO A C 1
ATOM 1254 O O . PRO A 1 167 ? 7.125 0.405 -26.196 1.00 81.81 167 PRO A O 1
ATOM 1257 N N . LEU A 1 168 ? 6.448 2.534 -26.583 1.00 77.06 168 LEU A N 1
ATOM 1258 C CA . LEU A 1 168 ? 5.606 2.646 -25.392 1.00 77.06 168 LEU A CA 1
ATOM 1259 C C . LEU A 1 168 ? 4.689 1.430 -25.293 1.00 77.06 168 LEU A C 1
ATOM 1261 O O . LEU A 1 168 ? 3.880 1.169 -26.193 1.00 77.06 168 LEU A O 1
ATOM 1265 N N . SER A 1 169 ? 4.839 0.685 -24.202 1.00 76.19 169 SER A N 1
ATOM 1266 C CA . SER A 1 169 ? 3.922 -0.398 -23.901 1.00 76.19 169 SER A CA 1
ATOM 1267 C C . SER A 1 169 ? 2.536 0.180 -23.598 1.00 76.19 169 SER A C 1
ATOM 1269 O O . SER A 1 169 ? 2.378 1.352 -23.242 1.00 76.19 169 SER A O 1
ATOM 1271 N N . GLN A 1 170 ? 1.492 -0.628 -23.795 1.00 79.31 170 GLN A N 1
ATOM 1272 C CA . GLN A 1 170 ? 0.177 -0.243 -23.292 1.00 79.31 170 GLN A CA 1
ATOM 1273 C C . GLN A 1 170 ? 0.271 -0.104 -21.776 1.00 79.31 170 GLN A C 1
ATOM 1275 O O . GLN A 1 170 ? 0.892 -0.951 -21.130 1.00 79.31 170 GLN A O 1
ATOM 1280 N N . LEU A 1 171 ? -0.360 0.937 -21.224 1.00 73.44 171 LEU A N 1
ATOM 1281 C CA . LEU A 1 171 ? -0.418 1.100 -19.777 1.00 73.44 171 LEU A CA 1
ATOM 1282 C C . LEU A 1 171 ? -0.934 -0.205 -19.156 1.00 73.44 171 LEU A C 1
ATOM 1284 O O . LEU A 1 171 ? -1.976 -0.705 -19.596 1.00 73.44 171 LEU A O 1
ATOM 1288 N N . PRO A 1 172 ? -0.205 -0.778 -18.186 1.00 65.88 172 PRO A N 1
ATOM 1289 C CA . PRO A 1 172 ? -0.604 -2.037 -17.592 1.00 65.88 172 PRO A CA 1
ATOM 1290 C C . PRO A 1 172 ? -1.999 -1.905 -16.975 1.00 65.88 172 PRO A C 1
ATOM 1292 O O . PRO A 1 172 ? -2.280 -0.985 -16.207 1.00 65.88 172 PRO A O 1
ATOM 1295 N N . ILE A 1 173 ? -2.878 -2.828 -17.364 1.00 64.25 173 ILE A N 1
ATOM 1296 C CA . ILE A 1 173 ? -4.222 -2.969 -16.808 1.00 64.25 173 ILE A CA 1
ATOM 1297 C C . ILE A 1 173 ? -4.086 -3.948 -15.644 1.00 64.25 173 ILE A C 1
ATOM 1299 O O . ILE A 1 173 ? -3.707 -5.104 -15.856 1.00 64.25 173 ILE A O 1
ATOM 1303 N N . PHE A 1 174 ? -4.320 -3.466 -14.427 1.00 59.66 174 PHE A N 1
ATOM 1304 C CA . PHE A 1 174 ? -4.128 -4.224 -13.191 1.00 59.66 174 PHE A CA 1
ATOM 1305 C C . PHE A 1 174 ? -5.442 -4.761 -12.632 1.00 59.66 174 PHE A C 1
ATOM 1307 O O . PHE A 1 174 ? -6.466 -4.056 -12.752 1.00 59.66 174 PHE A O 1
#

Solvent-accessible surface area (backbone atoms only — not comparable to full-atom values): 11139 Å² total; per-residue (Å²): 142,84,85,86,80,89,76,82,86,81,83,57,80,76,67,67,75,75,72,81,84,83,80,85,68,84,79,72,80,76,77,75,74,72,75,73,48,76,66,54,50,51,40,51,45,50,49,58,48,44,54,52,62,38,90,49,79,74,58,64,72,58,47,44,53,45,48,55,47,37,58,75,40,31,84,66,36,69,58,49,50,53,51,52,47,52,47,44,72,73,66,58,54,92,44,43,67,56,40,62,69,66,53,90,46,71,68,54,48,50,52,53,47,50,52,46,47,26,48,37,64,13,32,41,77,30,89,90,51,75,49,81,72,37,78,89,73,10,47,65,53,62,82,44,51,90,82,47,64,58,87,99,51,83,84,64,66,90,72,56,89,76,54,82,79,72,76,84,71,76,81,85,86,97

Secondary structure (DSSP, 8-state):
------------GGGSSSS--------------PPPPHHHHHHHHHHHHHHHHS-S---HHHHHHHHHHHHHHSTTHHHHHHHHHHHHHHH--SSHHHHHHH---HHHHHHHHHHHHHHHHSEEE-SS-EEE--STT-GGGTTTTTTPPPTT---S-TTGGGSPPPPPPPPP--

Mean predicted aligned error: 12.17 Å

InterPro domains:
  IPR024651 FAD-containing D-sorbitol dehydrogenase small subunit [PF12318] (13-163)

Organism: NCBI:txid2662454

Nearest PDB structures (foldseek):
  8xcm-assembly1_B  TM=8.536E-01  e=7.701E-08  Gluconobacter japonicus
  5q0t-assembly1_A  TM=3.315E-01  e=3.645E+00  Homo sapiens
  5q0q-assembly2_C  TM=3.359E-01  e=4.082E+00  Homo sapiens
  5q0q-assembly1_A  TM=3.306E-01  e=4.320E+00  Homo sapiens
  6hl0-assembly1_A  TM=3.513E-01  e=7.193E+00  Homo sapiens

pLDDT: mean 84.21, std 16.3, range [37.78, 98.5]

Radius of gyration: 31.33 Å; Cα contacts (8 Å, |Δi|>4): 135; chains: 1; bounding box: 49×114×49 Å